Protein AF-A0A1I2C186-F1 (afdb_monomer)

Sequence (39 aa):
MYSFPIDYVEPVFRPPSEAKSLILPVTNGCSWNKCTFCD

pLDDT: mean 82.5, std 7.25, range [54.38, 91.56]

Solvent-accessible surface area (backbone atoms only — not comparable to full-atom values): 3120 Å² total; per-residue (Å²): 132,88,71,71,98,67,88,82,74,82,86,79,73,72,58,81,95,48,74,85,56,88,85,77,83,88,64,90,77,69,94,76,82,71,54,94,72,61,133

Secondary structure (DSSP, 8-state):
----S---PSS----GGGTTS----SSSS-SSS--TT--

Foldseek 3Di:
DDDDPDDDDPPDFDDPVCPPPDDDDPDPDDPVVPDPRDD

Structure (mmCIF, N/CA/C/O backbone):
data_AF-A0A1I2C186-F1
#
_entry.id   AF-A0A1I2C186-F1
#
loop_
_atom_site.group_PDB
_atom_site.id
_atom_site.type_symbol
_atom_site.label_at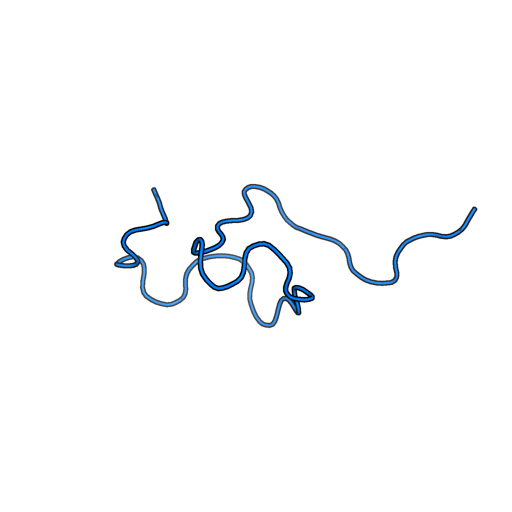om_id
_atom_site.label_alt_id
_atom_site.label_comp_id
_atom_site.label_asym_id
_atom_site.label_entity_id
_atom_site.label_seq_id
_atom_site.pdbx_PDB_ins_code
_atom_site.Cartn_x
_atom_site.Cartn_y
_atom_site.Cartn_z
_atom_site.occupancy
_atom_site.B_iso_or_equiv
_atom_site.auth_seq_id
_atom_site.auth_comp_id
_atom_site.auth_asym_id
_atom_site.auth_atom_id
_atom_site.pdbx_PDB_model_num
ATOM 1 N N . MET A 1 1 ? 12.530 23.889 -9.919 1.00 54.38 1 MET A N 1
ATOM 2 C CA . MET A 1 1 ? 11.291 23.181 -9.533 1.00 54.38 1 MET A CA 1
ATOM 3 C C . MET A 1 1 ? 11.707 21.781 -9.125 1.00 54.38 1 MET A C 1
ATOM 5 O O . MET A 1 1 ? 12.282 21.087 -9.951 1.00 54.38 1 MET A O 1
ATOM 9 N N . TYR A 1 2 ? 11.553 21.415 -7.854 1.00 62.06 2 TYR A N 1
ATOM 10 C CA . TYR A 1 2 ? 11.873 20.061 -7.403 1.00 62.06 2 TYR A CA 1
ATOM 11 C C . TYR A 1 2 ? 10.743 19.138 -7.858 1.00 62.06 2 TYR A C 1
ATOM 13 O O . TYR A 1 2 ? 9.656 19.171 -7.290 1.00 62.06 2 TYR A O 1
ATOM 21 N N . SER A 1 3 ? 10.985 18.373 -8.922 1.00 76.06 3 SER A N 1
ATOM 22 C CA . SER A 1 3 ? 10.160 17.205 -9.219 1.00 76.06 3 SER A CA 1
ATOM 23 C C . SER A 1 3 ? 10.466 16.163 -8.154 1.00 76.06 3 SER A C 1
ATOM 25 O O . SER A 1 3 ? 11.640 15.894 -7.884 1.00 76.06 3 SER A O 1
ATOM 27 N N . PHE A 1 4 ? 9.437 15.588 -7.536 1.00 77.19 4 PHE A N 1
ATOM 28 C CA . PHE A 1 4 ? 9.647 14.382 -6.746 1.00 77.19 4 PHE A CA 1
ATOM 29 C C . PHE A 1 4 ? 10.262 13.309 -7.660 1.00 77.19 4 PHE A C 1
ATOM 31 O O . PHE A 1 4 ? 9.903 13.235 -8.837 1.00 77.19 4 PHE A O 1
ATOM 38 N N . PRO A 1 5 ? 11.210 12.503 -7.156 1.00 84.50 5 PRO A N 1
ATOM 39 C CA . PRO A 1 5 ? 11.918 11.517 -7.972 1.00 84.50 5 PRO A CA 1
ATOM 40 C C . PRO A 1 5 ? 11.047 10.316 -8.3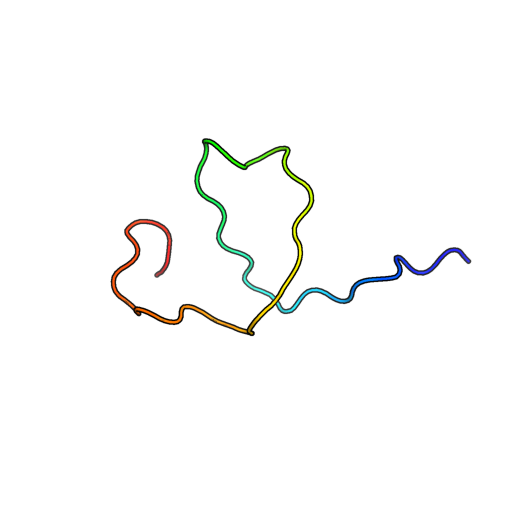74 1.00 84.50 5 PRO A C 1
ATOM 42 O O . PRO A 1 5 ? 11.534 9.422 -9.058 1.00 84.50 5 PRO A O 1
ATOM 45 N N . ILE A 1 6 ? 9.792 10.264 -7.919 1.00 85.12 6 ILE A N 1
ATOM 46 C CA . ILE A 1 6 ? 8.876 9.137 -8.093 1.00 85.12 6 ILE A CA 1
ATOM 47 C C . ILE A 1 6 ? 7.569 9.681 -8.663 1.00 85.12 6 ILE A C 1
ATOM 49 O O . ILE A 1 6 ? 6.980 10.597 -8.087 1.00 85.12 6 ILE A O 1
ATOM 53 N N . ASP A 1 7 ? 7.142 9.095 -9.778 1.00 85.31 7 ASP A N 1
ATOM 54 C CA . ASP A 1 7 ? 5.851 9.351 -10.404 1.00 85.31 7 ASP A CA 1
ATOM 55 C C . ASP A 1 7 ? 4.825 8.331 -9.893 1.00 85.31 7 ASP A C 1
ATOM 57 O O . ASP A 1 7 ? 5.115 7.132 -9.807 1.00 85.31 7 ASP A O 1
ATOM 61 N N . TYR A 1 8 ? 3.645 8.807 -9.504 1.00 86.62 8 TYR A N 1
ATOM 62 C CA . TYR A 1 8 ? 2.579 7.958 -8.981 1.00 86.62 8 TYR A CA 1
ATOM 63 C C . TYR A 1 8 ? 1.478 7.810 -10.019 1.00 86.62 8 TYR A C 1
ATOM 65 O O . TYR A 1 8 ? 0.987 8.796 -10.558 1.00 86.62 8 TYR A O 1
ATOM 73 N N . VAL A 1 9 ? 1.040 6.571 -10.230 1.00 87.00 9 VAL A N 1
ATOM 74 C CA . VAL A 1 9 ? -0.121 6.281 -11.070 1.00 87.00 9 VAL A CA 1
ATOM 75 C C . VAL A 1 9 ? -1.352 6.183 -10.181 1.00 87.00 9 VAL A C 1
ATOM 77 O O . VAL A 1 9 ? -1.413 5.343 -9.283 1.00 87.00 9 VAL A O 1
ATOM 80 N N . GLU A 1 10 ? -2.316 7.064 -10.416 1.00 85.50 10 GLU A N 1
ATOM 81 C CA . GLU A 1 10 ? -3.589 7.094 -9.700 1.00 85.50 10 GLU A CA 1
ATOM 82 C C . GLU A 1 10 ? -4.560 6.028 -10.249 1.00 85.50 10 GLU A C 1
ATOM 84 O O . GLU A 1 10 ? -4.538 5.757 -11.453 1.00 85.50 10 GLU A O 1
ATOM 89 N N . PRO A 1 11 ? -5.447 5.442 -9.417 1.00 84.69 11 PRO A N 1
ATOM 90 C CA . PRO A 1 11 ? -5.612 5.650 -7.973 1.00 84.69 11 PRO A CA 1
ATOM 91 C C . PRO A 1 11 ? -4.583 4.886 -7.120 1.00 84.69 11 PRO A C 1
ATOM 93 O O . PRO A 1 11 ? -4.239 3.737 -7.391 1.00 84.69 11 PRO A O 1
ATOM 96 N N . VAL A 1 12 ? -4.131 5.515 -6.030 1.00 83.81 12 VAL A N 1
ATOM 97 C CA . VAL A 1 12 ? -3.183 4.911 -5.080 1.00 83.81 12 VAL A CA 1
ATOM 98 C C . VAL A 1 12 ? -3.932 4.390 -3.857 1.00 83.81 12 VAL A C 1
ATOM 100 O O . VAL A 1 12 ? -4.414 5.167 -3.032 1.00 83.81 12 VAL A O 1
ATOM 103 N N . PHE A 1 13 ? -3.986 3.068 -3.705 1.00 83.50 13 PHE A N 1
ATOM 104 C CA . PHE A 1 13 ? -4.621 2.426 -2.556 1.00 83.50 13 PHE A CA 1
ATOM 105 C C . PHE A 1 13 ? -3.604 2.117 -1.462 1.00 83.50 13 PHE A C 1
ATOM 107 O O . PHE A 1 13 ? -2.545 1.547 -1.726 1.00 83.50 13 PHE A O 1
ATOM 114 N N . ARG A 1 14 ? -3.921 2.503 -0.221 1.00 84.38 14 ARG A N 1
ATOM 115 C CA . ARG A 1 14 ? -3.021 2.355 0.932 1.00 84.38 14 ARG A CA 1
ATOM 116 C C . ARG A 1 14 ? -3.802 1.835 2.134 1.00 84.38 14 ARG A C 1
ATOM 118 O O . ARG A 1 14 ? -4.818 2.442 2.479 1.00 84.38 14 ARG A O 1
ATOM 125 N N . PRO A 1 15 ? -3.350 0.769 2.810 1.00 86.19 15 PRO A N 1
ATOM 126 C CA . PRO A 1 15 ? -3.958 0.366 4.067 1.00 86.19 15 PRO A CA 1
ATOM 127 C C . PRO A 1 15 ? -3.711 1.435 5.150 1.00 86.19 15 PRO A C 1
ATOM 129 O O . PRO A 1 15 ? -2.686 2.124 5.126 1.00 86.19 15 PRO A O 1
ATOM 132 N N . PRO A 1 16 ? -4.604 1.569 6.149 1.00 87.62 16 PRO A N 1
ATOM 133 C CA . PRO A 1 16 ? -4.481 2.583 7.202 1.00 87.62 16 PRO A CA 1
ATOM 134 C C . PRO A 1 16 ? -3.177 2.455 8.000 1.00 87.62 16 PRO A C 1
ATOM 136 O O . PRO A 1 16 ? -2.618 3.462 8.432 1.00 87.62 16 PRO A O 1
ATOM 139 N N . SER A 1 17 ? -2.652 1.233 8.134 1.00 90.44 17 SER A N 1
ATOM 140 C CA . SER A 1 17 ? -1.373 0.973 8.803 1.00 90.44 17 SER A CA 1
ATOM 141 C C . SER A 1 17 ? -0.167 1.602 8.092 1.00 90.44 17 SER A C 1
ATOM 143 O O . SER A 1 17 ? 0.865 1.798 8.726 1.00 90.44 17 SER A O 1
ATOM 145 N N . GLU A 1 18 ? -0.282 1.938 6.804 1.00 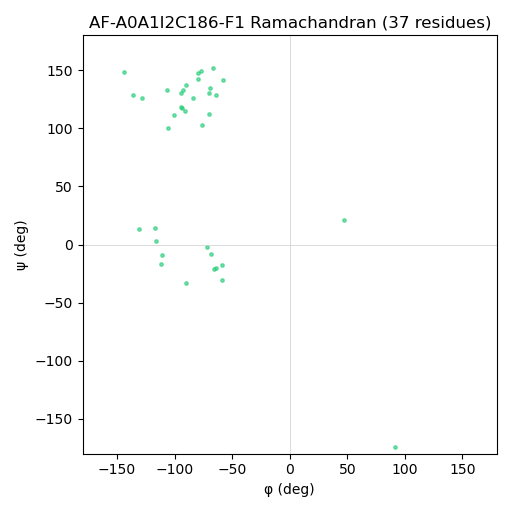91.56 18 GLU A N 1
ATOM 146 C CA . GLU A 1 18 ? 0.808 2.485 5.984 1.00 91.56 18 GLU A CA 1
ATOM 147 C C . GLU A 1 18 ? 0.525 3.909 5.484 1.00 91.56 18 GLU A C 1
ATOM 149 O O . GLU A 1 18 ? 1.228 4.438 4.623 1.00 91.56 18 GLU A O 1
ATOM 154 N N . ALA A 1 19 ? -0.480 4.590 6.042 1.00 88.62 19 ALA A N 1
ATOM 155 C CA . ALA A 1 19 ? -0.905 5.914 5.580 1.00 88.62 19 ALA A CA 1
ATOM 156 C C . ALA A 1 19 ? 0.201 6.994 5.635 1.00 88.62 19 ALA A C 1
ATOM 158 O O . ALA A 1 19 ? 0.092 8.032 4.975 1.00 88.62 19 ALA A O 1
ATOM 159 N N . LYS A 1 20 ? 1.272 6.764 6.402 1.00 89.94 20 LYS A N 1
ATOM 160 C CA . LYS A 1 20 ? 2.420 7.675 6.553 1.00 89.94 20 LYS A CA 1
ATOM 161 C C . LYS A 1 20 ? 3.740 7.098 6.029 1.00 89.94 20 LYS A C 1
ATOM 163 O O . LYS A 1 20 ? 4.773 7.744 6.176 1.00 89.94 20 LYS A O 1
ATOM 168 N N . SER A 1 21 ? 3.717 5.904 5.445 1.00 89.88 21 SER A N 1
ATOM 169 C CA . SER A 1 21 ? 4.909 5.267 4.886 1.00 89.88 21 SER A CA 1
ATOM 170 C C . SER A 1 21 ? 5.276 5.882 3.533 1.00 89.88 21 SER A C 1
ATOM 172 O O . SER A 1 21 ? 4.400 6.329 2.787 1.00 89.88 21 SER A O 1
ATOM 174 N N . LEU A 1 22 ? 6.576 5.891 3.210 1.00 86.94 22 LEU A N 1
ATOM 175 C CA . LEU A 1 22 ? 7.054 6.196 1.861 1.00 86.94 22 LEU A CA 1
ATOM 176 C C . LEU A 1 22 ? 6.547 5.112 0.906 1.00 86.94 22 LEU A C 1
ATOM 178 O O . LEU A 1 22 ? 6.736 3.925 1.158 1.00 86.94 22 LEU A O 1
ATOM 182 N N . ILE A 1 23 ? 5.929 5.525 -0.194 1.00 86.12 23 ILE A N 1
ATOM 183 C CA . ILE A 1 23 ? 5.409 4.607 -1.202 1.00 86.12 23 ILE A CA 1
ATOM 184 C C . ILE A 1 23 ? 6.515 4.374 -2.227 1.00 86.12 23 ILE A C 1
ATOM 186 O O . ILE A 1 23 ? 6.916 5.299 -2.931 1.00 86.12 23 ILE A O 1
ATOM 190 N N . LEU A 1 24 ? 7.002 3.137 -2.309 1.00 87.00 24 LEU A N 1
ATOM 191 C CA . LEU A 1 24 ? 7.921 2.707 -3.359 1.00 87.00 24 LEU A CA 1
ATOM 192 C C . LEU A 1 24 ? 7.149 1.828 -4.357 1.00 87.00 24 LEU A C 1
ATOM 194 O O . LEU A 1 24 ? 6.898 0.658 -4.061 1.00 87.00 24 LEU A O 1
ATOM 198 N N . PRO A 1 25 ? 6.723 2.361 -5.513 1.00 82.44 25 PRO A N 1
ATOM 199 C CA . PRO A 1 25 ? 6.001 1.566 -6.495 1.00 82.44 25 PRO A CA 1
ATOM 200 C C . PRO A 1 25 ? 6.952 0.548 -7.138 1.00 82.44 25 PRO A C 1
ATOM 202 O O . PRO A 1 25 ? 7.872 0.914 -7.863 1.00 82.44 25 PRO A O 1
ATOM 205 N N . VAL A 1 26 ? 6.735 -0.741 -6.862 1.00 85.12 26 VAL A N 1
ATOM 206 C CA . VAL A 1 26 ? 7.455 -1.849 -7.524 1.00 85.12 26 VAL A CA 1
ATOM 207 C C . VAL A 1 26 ? 6.708 -2.305 -8.782 1.00 85.12 26 VAL A C 1
ATOM 209 O O . VAL A 1 26 ? 7.323 -2.699 -9.769 1.00 85.12 26 VAL A O 1
ATOM 212 N N . THR A 1 27 ? 5.376 -2.224 -8.754 1.00 84.56 27 THR A N 1
ATOM 213 C CA . THR A 1 27 ? 4.464 -2.588 -9.845 1.00 84.56 27 THR A CA 1
ATOM 214 C C . THR A 1 27 ? 3.281 -1.627 -9.878 1.00 84.56 27 THR A C 1
ATOM 216 O O . THR A 1 27 ? 2.833 -1.161 -8.830 1.00 84.56 27 THR A O 1
ATOM 219 N N . ASN A 1 28 ? 2.737 -1.358 -11.064 1.00 85.25 28 ASN A N 1
ATOM 220 C CA . ASN A 1 28 ? 1.492 -0.607 -11.205 1.00 85.25 28 ASN A CA 1
ATOM 221 C C . ASN A 1 28 ? 0.282 -1.542 -11.036 1.00 85.25 28 ASN A C 1
ATOM 223 O O . ASN A 1 28 ? 0.174 -2.547 -11.735 1.00 85.25 28 ASN A O 1
ATOM 227 N N . GLY A 1 29 ? -0.631 -1.193 -10.126 1.00 81.19 29 GLY A N 1
ATOM 228 C CA . GLY A 1 29 ? -1.847 -1.966 -9.841 1.00 81.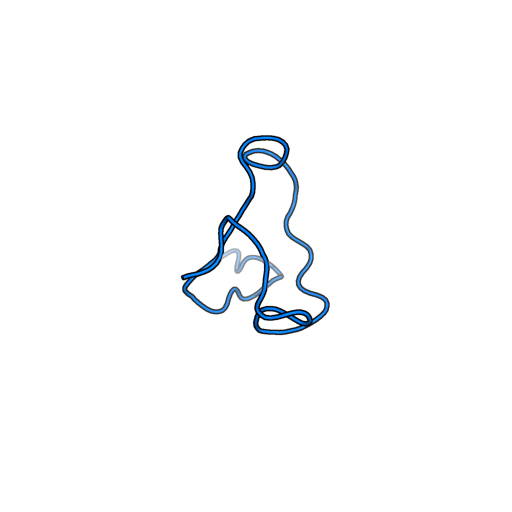19 29 GLY A CA 1
ATOM 229 C C . GLY A 1 29 ? -1.697 -3.000 -8.717 1.00 81.19 29 GLY A C 1
ATOM 230 O O . GLY A 1 29 ? -0.679 -3.062 -8.028 1.00 81.19 29 GLY A O 1
ATOM 231 N N . CYS A 1 30 ? -2.744 -3.802 -8.501 1.00 81.94 30 CYS A N 1
ATOM 232 C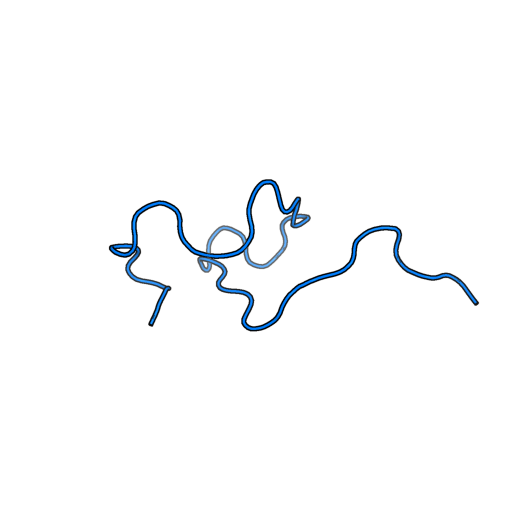 CA . CYS A 1 30 ? -2.775 -4.842 -7.473 1.00 81.94 30 CYS A CA 1
ATOM 233 C C . CYS A 1 30 ? -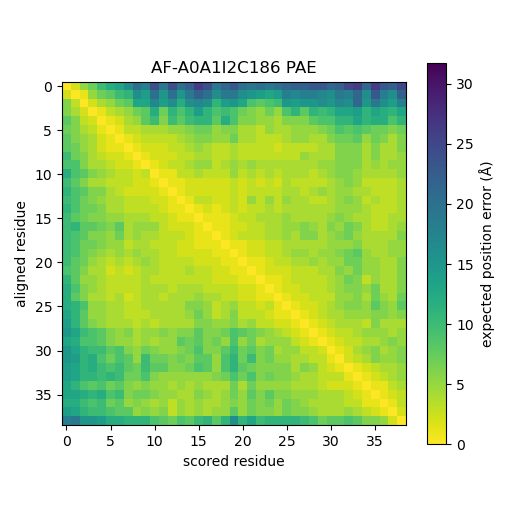2.344 -6.195 -8.055 1.00 81.94 30 CYS A C 1
ATOM 235 O O . CYS A 1 30 ? -3.038 -6.758 -8.898 1.00 81.94 30 CYS A O 1
ATOM 237 N N . SER A 1 31 ? -1.250 -6.775 -7.559 1.00 81.56 31 SER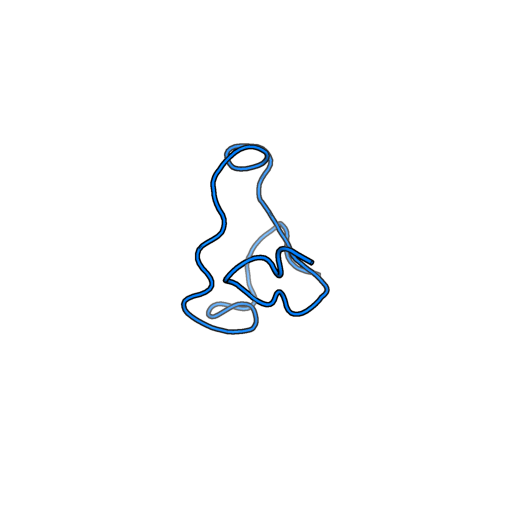 A N 1
ATOM 238 C CA . SER A 1 31 ? -0.768 -8.084 -8.036 1.00 81.56 31 SER A CA 1
ATOM 239 C C . SER A 1 31 ? -1.714 -9.248 -7.721 1.00 81.56 31 SER A C 1
ATOM 241 O O . SER A 1 31 ? -1.624 -10.298 -8.352 1.00 81.56 31 SER A O 1
ATOM 243 N N . TRP A 1 32 ? -2.605 -9.092 -6.735 1.00 80.94 32 TRP A N 1
ATOM 244 C CA . TRP A 1 32 ? -3.480 -10.167 -6.255 1.00 80.94 32 TRP A CA 1
ATOM 245 C C . TRP A 1 32 ? -4.968 -9.947 -6.575 1.00 80.94 32 TRP A C 1
ATOM 247 O O . TRP A 1 32 ? -5.737 -10.903 -6.504 1.00 80.94 32 TRP A O 1
ATOM 257 N N . ASN A 1 33 ? -5.389 -8.722 -6.922 1.00 74.25 33 ASN A N 1
ATOM 258 C CA . ASN A 1 33 ? -6.788 -8.325 -7.183 1.00 74.25 33 ASN A CA 1
ATOM 259 C C . ASN A 1 33 ? -7.817 -8.795 -6.127 1.00 74.25 33 ASN A C 1
ATOM 261 O O . ASN A 1 33 ? -9.006 -8.905 -6.405 1.00 74.25 33 ASN A O 1
ATOM 265 N N . LYS A 1 34 ? -7.363 -9.108 -4.906 1.00 81.50 34 LYS A N 1
ATOM 266 C CA . LYS A 1 34 ? -8.190 -9.570 -3.774 1.00 81.50 34 LYS A CA 1
ATOM 267 C C . LYS A 1 34 ? -7.905 -8.794 -2.485 1.00 81.50 34 LYS A C 1
ATOM 269 O O . LYS A 1 34 ? -8.277 -9.226 -1.398 1.00 81.50 34 LYS A O 1
ATOM 274 N N . CYS A 1 35 ? -7.195 -7.674 -2.592 1.00 81.88 35 CYS A N 1
ATOM 275 C CA . CYS A 1 35 ? -6.916 -6.796 -1.464 1.00 81.88 35 CYS A CA 1
ATOM 276 C C . CYS A 1 35 ? -8.208 -6.112 -1.008 1.00 81.88 35 CYS A C 1
ATOM 278 O O . CYS A 1 35 ? -8.931 -5.564 -1.825 1.00 81.88 35 CYS A O 1
ATOM 280 N N . THR A 1 36 ? -8.466 -6.076 0.299 1.00 83.38 36 THR A N 1
ATOM 281 C CA . THR A 1 36 ? -9.681 -5.472 0.887 1.00 83.38 36 THR A CA 1
ATOM 282 C C . THR A 1 36 ? -9.766 -3.948 0.759 1.00 83.38 36 THR A C 1
ATOM 284 O O . THR A 1 36 ? -10.773 -3.356 1.12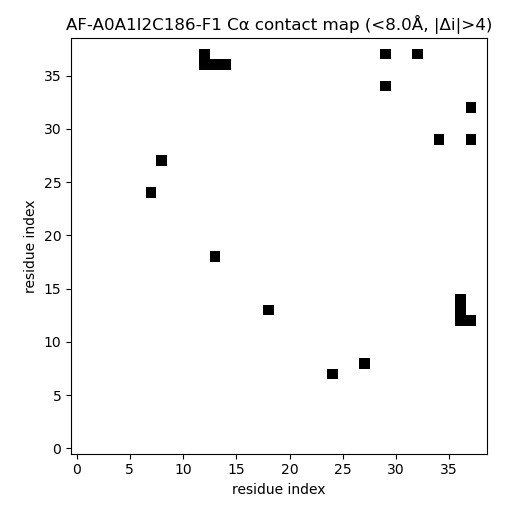8 1.00 83.38 36 THR A O 1
ATOM 287 N N . PHE A 1 37 ? -8.693 -3.311 0.294 1.00 82.19 37 PHE A N 1
ATOM 288 C CA . PHE A 1 37 ? -8.561 -1.866 0.115 1.00 82.19 37 PHE A CA 1
ATOM 289 C C . PHE A 1 37 ? -8.514 -1.445 -1.359 1.00 82.19 37 PHE A C 1
ATOM 291 O O . PHE A 1 37 ? -8.503 -0.248 -1.631 1.00 82.19 37 PHE A O 1
ATOM 298 N N . CYS A 1 38 ? -8.414 -2.402 -2.283 1.00 78.38 38 CYS A N 1
ATOM 299 C CA . CYS A 1 38 ? -8.560 -2.153 -3.712 1.00 78.38 38 CYS A CA 1
ATOM 300 C C . CYS A 1 38 ? -10.045 -2.317 -4.060 1.00 78.38 38 CYS A C 1
ATOM 302 O O . CYS A 1 38 ? -10.667 -3.250 -3.553 1.00 78.38 38 CYS A O 1
ATOM 304 N N . ASP A 1 39 ? -10.583 -1.414 -4.878 1.00 68.44 39 ASP A N 1
ATOM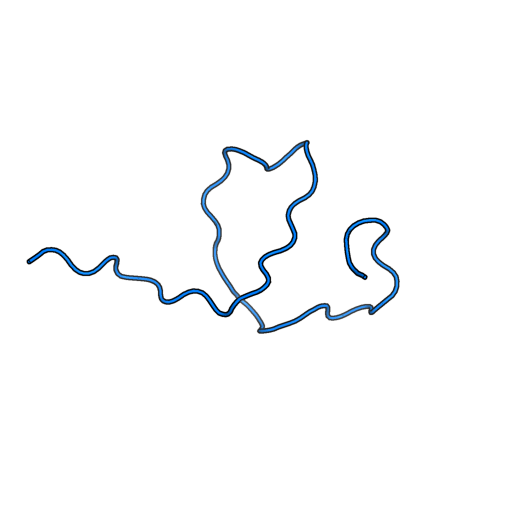 305 C CA . ASP A 1 39 ? -11.890 -1.582 -5.533 1.00 68.44 39 ASP A CA 1
ATOM 306 C C . ASP A 1 39 ? -11.716 -2.380 -6.834 1.00 68.44 39 ASP A C 1
ATOM 308 O O . ASP A 1 39 ? -10.768 -2.051 -7.590 1.00 68.44 39 ASP A O 1
#

Mean predicted aligned error: 5.73 Å

Radius of gyration: 11.64 Å; Cα contacts (8 Å, |Δi|>4): 10; chains: 1; bounding box: 24×33×20 Å